Protein AF-A0A6B2LLT8-F1 (afdb_monomer)

Mean predicted aligned error: 7.15 Å

Structure (mmCIF, N/CA/C/O backbone):
data_AF-A0A6B2LLT8-F1
#
_entry.id   AF-A0A6B2LLT8-F1
#
loop_
_atom_site.group_PDB
_atom_site.id
_atom_site.type_symbol
_atom_site.label_atom_id
_atom_site.label_alt_id
_atom_site.label_comp_id
_atom_site.label_asym_id
_atom_site.label_entity_id
_atom_site.label_seq_id
_atom_site.pdbx_PDB_ins_code
_atom_site.Cartn_x
_atom_site.Cartn_y
_atom_site.Cartn_z
_atom_site.occupancy
_atom_site.B_iso_or_equiv
_atom_site.auth_seq_id
_atom_site.auth_comp_id
_atom_site.auth_asym_id
_atom_site.auth_atom_id
_atom_site.pdbx_PDB_model_num
ATOM 1 N N . MET A 1 1 ? -2.282 -59.502 40.797 1.00 50.41 1 MET A N 1
ATOM 2 C CA . MET A 1 1 ? -1.310 -59.143 39.739 1.00 50.41 1 MET A CA 1
ATOM 3 C C . MET A 1 1 ? -1.959 -59.361 38.378 1.00 50.41 1 MET A C 1
ATOM 5 O O . MET A 1 1 ? -2.328 -60.497 38.117 1.00 50.41 1 MET A O 1
ATOM 9 N N . LYS A 1 2 ? -2.160 -58.286 37.597 1.00 39.69 2 LYS A N 1
ATOM 10 C CA . LYS A 1 2 ? -2.426 -58.201 36.135 1.00 39.69 2 LYS A CA 1
ATOM 11 C C . LYS A 1 2 ? -2.695 -56.709 35.831 1.00 39.69 2 LYS A C 1
ATOM 13 O O . LYS A 1 2 ? -3.672 -56.173 36.334 1.00 39.69 2 LYS A O 1
ATOM 18 N N . GLN A 1 3 ? -1.661 -55.947 35.449 1.00 46.97 3 GLN A N 1
ATOM 19 C CA . GLN A 1 3 ? -1.409 -55.450 34.076 1.00 46.97 3 GLN A CA 1
ATOM 20 C C . GLN A 1 3 ? -2.620 -54.701 33.494 1.00 46.97 3 GLN A C 1
ATOM 22 O O . GLN A 1 3 ? -3.618 -55.318 33.158 1.00 46.97 3 GLN A O 1
ATOM 27 N N . GLN A 1 4 ? -2.652 -53.372 33.642 1.00 56.75 4 GLN A N 1
ATOM 28 C CA . GLN A 1 4 ? -2.131 -52.354 32.705 1.00 56.75 4 GLN A CA 1
ATOM 29 C C . GLN A 1 4 ? -2.987 -52.179 31.444 1.00 56.75 4 GLN A C 1
ATOM 31 O O . GLN A 1 4 ? -3.005 -53.054 30.590 1.00 56.75 4 GLN A O 1
ATOM 36 N N . ALA A 1 5 ? -3.576 -50.988 31.303 1.00 47.59 5 ALA A N 1
ATOM 37 C CA . ALA A 1 5 ? -3.563 -50.212 30.062 1.00 47.59 5 ALA A CA 1
ATOM 38 C C . ALA A 1 5 ? -4.006 -48.772 30.376 1.00 47.59 5 ALA A C 1
ATOM 40 O O . ALA A 1 5 ? -5.196 -48.472 30.447 1.00 47.59 5 ALA A O 1
ATOM 41 N N . LEU A 1 6 ? -3.033 -47.882 30.603 1.00 53.50 6 LEU A N 1
ATOM 42 C CA . LEU A 1 6 ? -3.241 -46.443 30.454 1.00 53.50 6 LEU A CA 1
ATOM 43 C C . LEU A 1 6 ? -3.469 -46.180 28.961 1.00 53.50 6 LEU A C 1
ATOM 45 O O . LEU A 1 6 ? -2.550 -46.345 28.161 1.00 53.50 6 LEU A O 1
ATOM 49 N N . ALA A 1 7 ? -4.674 -45.767 28.588 1.00 49.19 7 ALA A N 1
ATOM 50 C CA . ALA A 1 7 ? -4.925 -45.200 27.273 1.00 49.19 7 ALA A CA 1
ATOM 51 C C . ALA A 1 7 ? -4.493 -43.724 27.291 1.00 49.19 7 ALA A C 1
ATOM 53 O O . ALA A 1 7 ? -5.242 -42.850 27.720 1.00 49.19 7 ALA A O 1
ATOM 54 N N . PHE A 1 8 ? -3.263 -43.451 26.852 1.00 49.78 8 PHE A N 1
ATOM 55 C CA . PHE A 1 8 ? -2.837 -42.104 26.473 1.00 49.78 8 PHE A CA 1
ATOM 56 C C . PHE A 1 8 ? -3.460 -41.770 25.114 1.00 49.78 8 PHE A C 1
ATOM 58 O O . PHE A 1 8 ? -2.938 -42.146 24.067 1.00 49.78 8 PHE A O 1
ATOM 65 N N . LEU A 1 9 ? -4.596 -41.074 25.128 1.00 48.09 9 LEU A N 1
ATOM 66 C CA . LEU A 1 9 ? -5.162 -40.462 23.931 1.00 48.09 9 LEU A CA 1
ATOM 67 C C . LEU A 1 9 ? -4.463 -39.111 23.712 1.00 48.09 9 LEU A C 1
ATOM 69 O O . LEU A 1 9 ? -4.916 -38.074 24.189 1.00 48.09 9 LEU A O 1
ATOM 73 N N . ALA A 1 10 ? -3.311 -39.134 23.040 1.00 55.69 10 ALA A N 1
ATOM 74 C CA . ALA A 1 10 ? -2.653 -37.924 22.563 1.00 55.69 10 ALA A CA 1
ATOM 75 C C . ALA A 1 10 ? -3.430 -37.389 21.350 1.00 55.69 10 ALA A C 1
ATOM 77 O O . ALA A 1 10 ? -3.266 -37.863 20.227 1.00 55.69 10 ALA A O 1
ATOM 78 N N . LEU A 1 11 ? -4.316 -36.422 21.591 1.00 50.53 11 LEU A N 1
ATOM 79 C CA . LEU A 1 11 ? -4.998 -35.671 20.544 1.00 50.53 11 LEU A CA 1
ATOM 80 C C . LEU A 1 11 ? -3.986 -34.700 19.913 1.00 50.53 11 LEU A C 1
ATOM 82 O O . LEU A 1 11 ? -3.811 -33.573 20.371 1.00 50.53 11 LEU A O 1
ATOM 86 N N . LEU A 1 12 ? -3.272 -35.164 18.887 1.00 51.38 12 LEU A N 1
ATOM 87 C CA . LEU A 1 12 ? -2.484 -34.313 17.998 1.00 51.38 12 LEU A CA 1
ATOM 88 C C . LEU A 1 12 ? -3.457 -33.436 17.199 1.00 51.38 12 LEU A C 1
ATOM 90 O O . LEU A 1 12 ? -3.972 -33.836 16.157 1.00 51.38 12 LEU A O 1
ATOM 94 N N . VAL A 1 13 ? -3.734 -32.235 17.706 1.00 53.22 13 VAL A N 1
ATOM 95 C CA . VAL A 1 13 ? -4.337 -31.163 16.911 1.00 53.22 13 VAL A CA 1
ATOM 96 C C . VAL A 1 13 ? -3.254 -30.701 15.942 1.00 53.22 13 VAL A C 1
ATOM 98 O O . VAL A 1 13 ? -2.399 -29.889 16.286 1.00 53.22 13 VAL A O 1
ATOM 101 N N . ALA A 1 14 ? -3.246 -31.271 14.738 1.00 51.22 14 ALA A N 1
ATOM 102 C CA . ALA A 1 14 ? -2.509 -30.697 13.626 1.00 51.22 14 ALA A CA 1
ATOM 103 C C . ALA A 1 14 ? -3.163 -29.346 13.308 1.00 51.22 14 ALA A C 1
ATOM 105 O O . ALA A 1 14 ? -4.192 -29.282 12.639 1.00 51.22 14 ALA A O 1
ATOM 106 N N . LEU A 1 15 ? -2.594 -28.268 13.849 1.00 47.22 15 LEU A N 1
ATOM 107 C CA . LEU A 1 15 ? -2.812 -26.923 13.337 1.00 47.22 15 LEU A CA 1
ATOM 108 C C . LEU A 1 15 ? -2.292 -26.939 11.901 1.00 47.22 15 LEU A C 1
ATOM 110 O O . LEU A 1 15 ? -1.092 -26.839 11.662 1.00 47.22 15 LEU A O 1
ATOM 114 N N . ILE A 1 16 ? -3.200 -27.138 10.950 1.00 47.88 16 ILE A N 1
ATOM 115 C CA . ILE A 1 16 ? -2.936 -26.865 9.545 1.00 47.88 16 ILE A CA 1
ATOM 116 C C . ILE A 1 16 ? -2.830 -25.343 9.478 1.00 47.88 16 ILE A C 1
ATOM 118 O O . ILE A 1 16 ? -3.825 -24.650 9.283 1.00 47.88 16 ILE A O 1
ATOM 122 N N . SER A 1 17 ? -1.642 -24.800 9.741 1.00 50.19 17 SER A N 1
ATOM 123 C CA . SER A 1 17 ? -1.319 -23.447 9.317 1.00 50.19 17 SER A CA 1
ATOM 124 C C . SER A 1 17 ? -1.420 -23.480 7.800 1.00 50.19 17 SER A C 1
ATOM 126 O O . SER A 1 17 ? -0.533 -24.027 7.142 1.00 50.19 17 SER A O 1
ATOM 128 N N . GLY A 1 18 ? -2.549 -23.017 7.260 1.00 57.00 18 GLY A N 1
ATOM 129 C CA . GLY A 1 18 ? -2.710 -22.835 5.827 1.00 57.00 18 GLY A CA 1
ATOM 130 C C . GLY A 1 18 ? -1.554 -21.967 5.363 1.00 57.00 18 GLY A C 1
ATOM 131 O O . GLY A 1 18 ? -1.483 -20.794 5.715 1.00 57.00 18 GLY A O 1
ATOM 132 N N . GLN A 1 19 ? -0.591 -22.575 4.679 1.00 70.88 19 GLN A N 1
ATOM 133 C CA . GLN A 1 19 ? 0.520 -21.843 4.106 1.00 70.88 19 GLN A CA 1
ATOM 134 C C . GLN A 1 19 ? -0.083 -20.951 3.025 1.00 70.88 19 GLN A C 1
ATOM 136 O O . GLN A 1 19 ? -0.762 -21.456 2.129 1.00 70.88 19 GLN A O 1
ATOM 141 N N . TYR A 1 20 ? 0.093 -19.635 3.147 1.00 81.81 20 TYR A N 1
ATOM 142 C CA . TYR A 1 20 ? -0.345 -18.715 2.107 1.00 81.81 20 TYR A CA 1
ATOM 143 C C . TYR A 1 20 ? 0.261 -19.131 0.774 1.00 81.81 20 TYR A C 1
ATOM 145 O O . TYR A 1 20 ? 1.452 -19.429 0.692 1.00 81.81 20 TYR A O 1
ATOM 153 N N . SER A 1 21 ? -0.574 -19.152 -0.256 1.00 85.88 21 SER A N 1
ATOM 154 C CA . SER A 1 21 ? -0.157 -19.372 -1.628 1.00 85.88 21 SER A CA 1
ATOM 155 C C . SER A 1 21 ? -0.855 -18.342 -2.495 1.00 85.88 21 SER A C 1
ATOM 157 O O . SER A 1 21 ? -2.028 -18.034 -2.289 1.00 85.88 21 SER A O 1
ATOM 159 N N . CYS A 1 22 ? -0.118 -17.778 -3.444 1.00 89.62 22 CYS A N 1
ATOM 160 C CA . CYS A 1 22 ? -0.701 -16.873 -4.414 1.00 89.62 22 CYS A CA 1
ATOM 161 C C . CYS A 1 22 ? -1.599 -17.654 -5.384 1.00 89.62 22 CYS A C 1
ATOM 163 O O . CYS A 1 22 ? -1.106 -18.498 -6.132 1.00 89.62 22 CYS A O 1
ATOM 165 N N . ASP A 1 23 ? -2.889 -17.316 -5.429 1.00 88.75 23 ASP A N 1
ATOM 166 C CA . ASP A 1 23 ? -3.863 -17.973 -6.313 1.00 88.75 23 ASP A CA 1
ATOM 167 C C . ASP A 1 23 ? -3.587 -17.722 -7.805 1.00 88.75 23 ASP A C 1
ATOM 169 O O . ASP A 1 23 ? -3.958 -18.529 -8.657 1.00 88.75 23 ASP A O 1
ATOM 173 N N . ASN A 1 24 ? -2.940 -16.600 -8.141 1.00 89.44 24 ASN A N 1
ATOM 174 C CA . ASN A 1 24 ? -2.602 -16.239 -9.518 1.00 89.44 24 ASN A CA 1
ATOM 175 C C . ASN A 1 24 ? -1.165 -15.698 -9.641 1.00 89.44 24 ASN A C 1
ATOM 177 O O . ASN A 1 24 ? -0.970 -14.475 -9.696 1.00 89.44 24 ASN A O 1
ATOM 181 N N . PRO A 1 25 ? -0.148 -16.580 -9.678 1.00 90.88 25 PRO A N 1
ATOM 182 C CA . PRO A 1 25 ? 1.227 -16.188 -9.957 1.00 90.88 25 PRO A CA 1
ATOM 183 C C . PRO A 1 25 ? 1.360 -15.609 -11.364 1.00 90.88 25 PRO A C 1
ATOM 185 O O . PRO A 1 25 ? 0.811 -16.142 -12.328 1.00 90.88 25 PRO A O 1
ATOM 188 N N . CYS A 1 26 ? 2.130 -14.538 -11.507 1.00 89.94 26 CYS A N 1
ATOM 189 C CA . CYS A 1 26 ? 2.335 -13.872 -12.784 1.00 89.94 26 CYS A CA 1
ATOM 190 C C . CYS A 1 26 ? 3.796 -13.447 -12.991 1.00 89.94 26 CYS A C 1
ATOM 192 O O . CYS A 1 26 ? 4.699 -13.866 -12.258 1.00 89.94 26 CYS A O 1
ATOM 194 N N . TYR A 1 27 ? 4.043 -12.685 -14.063 1.00 86.62 27 TYR A N 1
ATOM 195 C CA . TYR A 1 27 ? 5.386 -12.312 -14.510 1.00 86.62 27 TYR A CA 1
ATOM 196 C C . TYR A 1 27 ? 6.257 -11.787 -13.359 1.00 86.62 27 TYR A C 1
ATOM 198 O O . TYR A 1 27 ? 5.813 -10.971 -12.557 1.00 86.62 27 TYR A O 1
ATOM 206 N N . GLY A 1 28 ? 7.510 -12.246 -13.302 1.00 84.81 28 GLY A N 1
ATOM 207 C CA . GLY A 1 28 ? 8.466 -11.822 -12.276 1.00 84.81 28 GLY A CA 1
ATOM 208 C C . GLY A 1 28 ? 8.347 -12.547 -10.930 1.00 84.81 28 GLY A C 1
ATOM 209 O O . GLY A 1 28 ? 8.936 -12.081 -9.959 1.00 84.81 28 GLY A O 1
ATOM 210 N N . ASN A 1 29 ? 7.636 -13.684 -10.860 1.00 91.62 29 ASN A N 1
ATOM 211 C CA . ASN A 1 29 ? 7.352 -14.414 -9.611 1.00 91.62 29 ASN A CA 1
ATOM 212 C C . ASN A 1 29 ? 6.610 -13.539 -8.591 1.00 91.62 29 ASN A C 1
ATOM 214 O O . ASN A 1 29 ? 6.950 -13.502 -7.409 1.00 91.62 29 ASN A O 1
ATOM 218 N N . MET A 1 30 ? 5.619 -12.803 -9.077 1.00 93.06 30 MET A N 1
ATOM 219 C CA . MET A 1 30 ? 4.796 -11.876 -8.307 1.00 93.06 30 MET A CA 1
ATOM 220 C C . MET A 1 30 ? 3.351 -12.350 -8.319 1.00 93.06 30 MET A C 1
ATOM 222 O O . MET A 1 30 ? 2.955 -13.124 -9.194 1.00 93.06 30 MET A O 1
ATOM 226 N N . CYS A 1 31 ? 2.566 -11.892 -7.354 1.00 93.81 31 CYS A N 1
ATOM 227 C CA . CYS A 1 31 ? 1.182 -12.305 -7.238 1.00 93.81 31 CYS A CA 1
ATOM 228 C C . CYS A 1 31 ? 0.241 -11.299 -7.903 1.00 93.81 31 CYS A C 1
ATOM 230 O O . CYS A 1 31 ? 0.252 -10.122 -7.569 1.00 93.81 31 CYS A O 1
ATOM 232 N N . CYS A 1 32 ? -0.598 -11.758 -8.831 1.00 93.06 32 CYS A N 1
ATOM 233 C CA . CYS A 1 32 ? -1.576 -10.912 -9.519 1.00 93.06 32 CYS A CA 1
ATOM 234 C C . CYS A 1 32 ? -2.990 -11.013 -8.921 1.00 93.06 32 CYS A C 1
ATOM 236 O O . CYS A 1 32 ? -3.868 -10.229 -9.287 1.00 93.06 32 CYS A O 1
ATOM 238 N N . SER A 1 33 ? -3.249 -11.971 -8.025 1.00 91.44 33 SER A N 1
ATOM 239 C CA . SER A 1 33 ? -4.544 -12.097 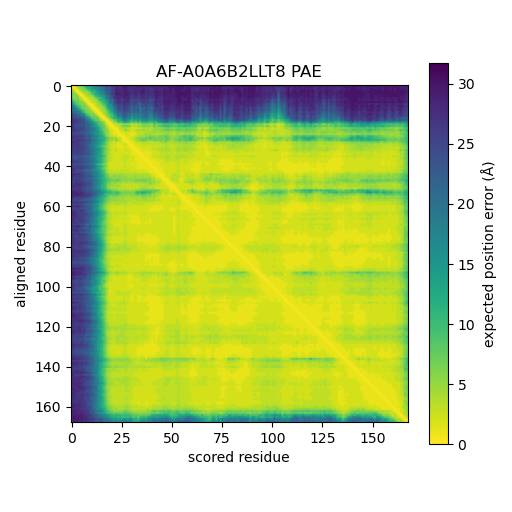-7.349 1.00 91.44 33 SER A CA 1
ATOM 240 C C . SER A 1 33 ? -4.673 -11.088 -6.213 1.00 91.44 33 SER A C 1
ATOM 242 O O . SER A 1 33 ? -3.780 -10.965 -5.376 1.00 91.44 33 SER A O 1
ATOM 244 N N . ILE A 1 34 ? -5.821 -10.416 -6.148 1.00 93.19 34 ILE A N 1
ATOM 245 C CA . ILE A 1 34 ? -6.230 -9.639 -4.977 1.00 93.19 34 ILE A CA 1
ATOM 246 C C . ILE A 1 34 ? -6.912 -10.576 -3.970 1.00 93.19 34 ILE A C 1
ATOM 248 O O . ILE A 1 34 ? -7.807 -11.320 -4.380 1.00 93.19 34 ILE A O 1
ATOM 252 N N . PRO A 1 35 ? -6.523 -10.556 -2.679 1.00 94.00 35 PRO A N 1
ATOM 253 C CA . PRO A 1 35 ? -7.233 -11.276 -1.626 1.00 94.00 35 PRO A CA 1
ATOM 254 C C . PRO A 1 35 ? -8.713 -10.892 -1.585 1.00 9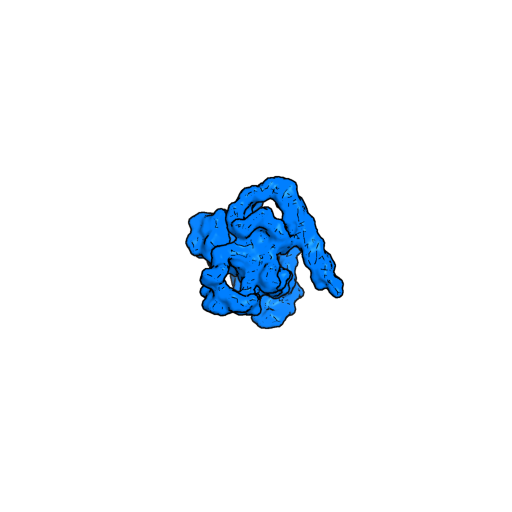4.00 35 PRO A C 1
ATOM 256 O O . PRO A 1 35 ? -9.057 -9.717 -1.670 1.00 94.00 35 PRO A O 1
ATOM 259 N N . SER A 1 36 ? -9.602 -11.873 -1.421 1.00 92.44 36 SER A N 1
ATOM 260 C CA . SER A 1 36 ? -11.059 -11.647 -1.480 1.00 92.44 36 SER A CA 1
ATOM 261 C C . SER A 1 36 ? -11.607 -10.667 -0.428 1.00 92.44 36 SER A C 1
ATOM 263 O O . SER A 1 36 ? -12.684 -10.101 -0.612 1.00 92.44 36 SER A O 1
ATOM 265 N N . ASP A 1 37 ? -10.870 -10.460 0.661 1.00 94.00 37 ASP A N 1
ATOM 266 C CA . ASP A 1 37 ? -11.177 -9.541 1.757 1.00 94.00 37 ASP A CA 1
ATOM 267 C C . ASP A 1 37 ? -10.394 -8.216 1.676 1.00 94.00 37 ASP A C 1
ATOM 269 O O . ASP A 1 37 ? -10.616 -7.318 2.485 1.00 94.00 37 ASP A O 1
ATOM 273 N N . ASN A 1 38 ? -9.526 -8.069 0.669 1.00 96.56 38 ASN A N 1
ATOM 274 C CA . ASN A 1 38 ? -8.607 -6.948 0.478 1.00 96.56 38 ASN A CA 1
ATOM 275 C C . ASN A 1 38 ? -7.639 -6.720 1.649 1.00 96.56 38 ASN A C 1
ATOM 277 O O . ASN A 1 38 ? -7.162 -5.594 1.813 1.00 96.56 38 ASN A O 1
ATOM 281 N N . THR A 1 39 ? -7.357 -7.746 2.456 1.00 97.56 39 THR A N 1
ATOM 282 C CA . THR A 1 39 ? -6.445 -7.642 3.600 1.00 97.56 39 THR A CA 1
ATOM 283 C C . THR A 1 39 ? -5.011 -7.950 3.182 1.00 97.56 39 THR A C 1
ATOM 285 O O . THR A 1 39 ? -4.744 -8.917 2.468 1.00 97.56 39 THR A O 1
ATOM 288 N N . TYR A 1 40 ? -4.078 -7.132 3.663 1.00 98.00 40 TYR A N 1
ATOM 289 C CA . TYR A 1 40 ? -2.644 -7.269 3.416 1.00 98.00 40 TYR A CA 1
ATOM 290 C C . TYR A 1 40 ? -1.864 -6.943 4.687 1.00 98.00 40 TYR A C 1
ATOM 292 O O . TYR A 1 40 ? -2.389 -6.300 5.597 1.00 98.00 40 TYR A O 1
ATOM 300 N N . VAL A 1 41 ? -0.588 -7.317 4.731 1.00 97.69 41 VAL A N 1
ATOM 301 C CA . VAL A 1 41 ? 0.372 -6.717 5.662 1.00 97.69 41 VAL A CA 1
ATOM 302 C C . VAL A 1 41 ? 1.176 -5.643 4.948 1.00 97.69 41 VAL A C 1
ATOM 304 O O . VAL A 1 41 ? 1.577 -5.801 3.796 1.00 97.69 41 VAL A O 1
ATOM 307 N N . LEU A 1 42 ? 1.387 -4.528 5.643 1.00 98.25 42 LEU A N 1
ATOM 308 C CA . LEU A 1 42 ? 2.177 -3.415 5.148 1.00 98.25 42 LEU A CA 1
ATOM 309 C C . LEU A 1 42 ? 3.668 -3.669 5.377 1.00 98.25 42 LEU A C 1
ATOM 311 O O . LEU A 1 42 ? 4.101 -3.954 6.496 1.00 98.25 42 LEU A O 1
ATOM 315 N N . THR A 1 43 ? 4.458 -3.461 4.336 1.00 97.88 43 THR A N 1
ATOM 316 C CA . THR A 1 43 ? 5.917 -3.364 4.398 1.00 97.88 43 THR A CA 1
ATOM 317 C C . THR A 1 43 ? 6.384 -2.041 3.813 1.00 97.88 43 THR A C 1
ATOM 319 O O . THR A 1 43 ? 5.622 -1.329 3.160 1.00 97.88 43 THR A O 1
ATOM 322 N N . THR A 1 44 ? 7.631 -1.663 4.082 1.00 97.31 44 THR A N 1
ATOM 323 C CA . THR A 1 44 ? 8.221 -0.439 3.535 1.00 97.31 44 THR A CA 1
ATOM 324 C C . THR A 1 44 ? 9.388 -0.724 2.610 1.00 97.31 44 THR A C 1
ATOM 326 O O . THR A 1 44 ? 10.278 -1.488 2.980 1.00 97.31 44 THR A O 1
ATOM 329 N N . PHE A 1 45 ? 9.430 -0.039 1.467 1.00 94.81 45 PHE A N 1
ATOM 330 C CA . PHE A 1 45 ? 10.512 -0.139 0.487 1.00 94.81 45 PHE A CA 1
ATOM 331 C C . PHE A 1 45 ? 10.928 1.241 -0.046 1.00 94.81 45 PHE A C 1
ATOM 333 O O . PHE A 1 45 ? 10.205 2.232 0.108 1.00 94.81 45 PHE A O 1
ATOM 340 N N . CYS A 1 46 ? 12.117 1.306 -0.649 1.00 93.81 46 CYS A N 1
ATOM 341 C CA . CYS A 1 46 ? 12.603 2.490 -1.349 1.00 93.81 46 CYS A CA 1
ATOM 342 C C . CYS A 1 46 ? 13.722 2.110 -2.331 1.00 93.81 46 CYS A C 1
ATOM 344 O O . CYS A 1 46 ? 14.851 1.876 -1.899 1.00 93.81 46 CYS A O 1
ATOM 346 N N . ASP A 1 47 ? 13.417 2.095 -3.629 1.00 90.38 47 ASP A N 1
ATOM 347 C CA . ASP A 1 47 ? 14.376 1.817 -4.701 1.00 90.38 47 ASP A CA 1
ATOM 348 C C . ASP A 1 47 ? 14.674 3.068 -5.544 1.00 90.38 47 ASP A C 1
ATOM 350 O O . ASP A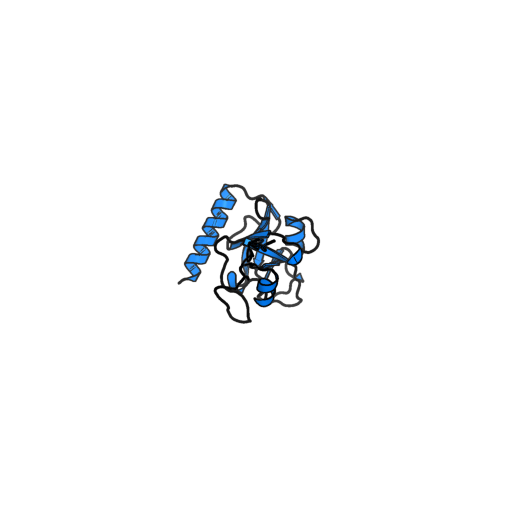 1 47 ? 13.865 3.995 -5.674 1.00 90.38 47 ASP A O 1
ATOM 354 N N . SER A 1 48 ? 15.878 3.114 -6.125 1.00 88.94 48 SER A N 1
ATOM 355 C CA . SER A 1 48 ? 16.345 4.243 -6.945 1.00 88.94 48 SER A CA 1
ATOM 356 C C . SER A 1 48 ? 15.689 4.311 -8.328 1.00 88.94 48 SER A C 1
ATOM 358 O O . SER A 1 48 ? 15.701 5.365 -8.960 1.00 88.94 48 SER A O 1
ATOM 360 N N . SER A 1 49 ? 15.107 3.206 -8.790 1.00 92.50 49 SER A N 1
ATOM 361 C CA . SER A 1 49 ? 14.316 3.083 -10.013 1.00 92.50 49 SER A CA 1
ATOM 362 C C . SER A 1 49 ? 13.222 2.059 -9.763 1.00 92.50 49 SER A C 1
ATOM 364 O O . SER A 1 49 ? 13.468 1.068 -9.084 1.00 92.50 49 SER A O 1
ATOM 366 N N . THR A 1 50 ? 12.054 2.266 -10.362 1.00 94.88 50 THR A N 1
ATOM 367 C CA . THR A 1 50 ? 10.896 1.382 -10.186 1.00 94.88 50 THR A CA 1
ATOM 368 C C . THR A 1 50 ? 10.400 0.854 -11.529 1.00 94.88 50 THR A C 1
ATOM 370 O O . THR A 1 50 ? 10.694 1.412 -12.591 1.00 94.88 50 THR A O 1
ATOM 373 N N . ALA A 1 51 ? 9.612 -0.21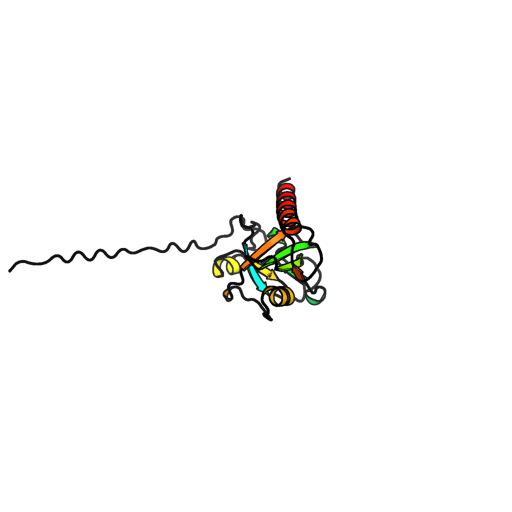7 -11.508 1.00 94.12 51 ALA A N 1
ATOM 374 C CA . ALA A 1 51 ? 9.024 -0.819 -12.698 1.00 94.12 51 ALA A CA 1
ATOM 375 C C . ALA A 1 51 ? 8.058 0.116 -13.447 1.00 94.12 51 ALA A C 1
ATOM 377 O O . ALA A 1 51 ? 7.847 -0.073 -14.647 1.00 94.12 51 ALA A O 1
ATOM 378 N N . CYS A 1 52 ? 7.483 1.125 -12.780 1.00 94.88 52 CYS A N 1
ATOM 379 C CA . CYS A 1 52 ? 6.608 2.108 -13.422 1.00 94.88 52 CYS A CA 1
ATOM 380 C C . CYS A 1 52 ? 7.329 3.409 -13.812 1.00 94.88 52 CYS A C 1
ATOM 382 O O . CYS A 1 52 ? 6.675 4.347 -14.272 1.00 94.88 52 CYS A O 1
ATOM 384 N N . GLY A 1 53 ? 8.658 3.461 -13.675 1.00 89.19 53 GLY A N 1
ATOM 385 C CA . GLY A 1 53 ? 9.510 4.549 -14.146 1.00 89.19 53 GLY A CA 1
ATOM 386 C C . GLY A 1 53 ? 10.217 5.285 -13.005 1.00 89.19 53 GLY A C 1
ATOM 387 O O . GLY A 1 53 ? 11.378 4.972 -12.740 1.00 89.19 53 GLY A O 1
ATOM 388 N N . PRO A 1 54 ? 9.586 6.287 -12.364 1.00 87.38 54 PRO A N 1
ATOM 389 C CA . PRO A 1 54 ? 10.286 7.176 -11.437 1.00 87.38 54 PRO A CA 1
ATOM 390 C C . PRO A 1 54 ? 10.678 6.482 -10.129 1.00 87.38 54 PRO A C 1
ATOM 392 O O . PRO A 1 54 ? 10.017 5.544 -9.683 1.00 87.38 54 PRO A O 1
ATOM 395 N N . GLY A 1 55 ? 11.759 6.944 -9.506 1.00 92.75 55 GLY A N 1
ATOM 396 C CA . GLY A 1 55 ? 12.263 6.372 -8.258 1.00 92.75 55 GLY A CA 1
ATOM 397 C C . GLY A 1 55 ? 11.416 6.780 -7.052 1.00 92.75 55 GLY A C 1
ATOM 398 O O . GLY A 1 55 ? 10.591 7.693 -7.111 1.00 92.75 55 GLY A O 1
ATOM 399 N N . CYS A 1 56 ? 11.665 6.154 -5.905 1.00 93.12 56 CYS A N 1
ATOM 400 C CA . CYS A 1 56 ? 10.953 6.486 -4.670 1.00 93.12 56 CYS A CA 1
ATOM 401 C C . CYS A 1 56 ? 11.162 7.939 -4.206 1.00 93.12 56 CYS A C 1
ATOM 403 O O . CYS A 1 56 ? 10.314 8.478 -3.503 1.00 93.12 56 CYS A O 1
ATOM 405 N N . SER A 1 57 ? 12.246 8.606 -4.620 1.00 92.94 57 SER A N 1
ATOM 406 C CA . SER A 1 57 ? 12.491 10.024 -4.315 1.00 92.94 57 SER A CA 1
ATOM 407 C C . SER A 1 57 ? 11.487 10.984 -4.955 1.00 92.94 57 SER A C 1
ATOM 409 O O . SER A 1 57 ? 11.367 12.120 -4.500 1.00 92.94 57 SER A O 1
ATOM 411 N N . ASP A 1 58 ? 10.769 10.545 -5.990 1.00 93.56 58 ASP A N 1
ATOM 412 C CA . ASP A 1 58 ? 9.832 11.385 -6.741 1.00 93.56 58 ASP A CA 1
ATOM 413 C C . ASP A 1 58 ? 8.434 11.428 -6.100 1.00 93.56 58 ASP A C 1
ATOM 415 O O . ASP A 1 58 ? 7.591 12.245 -6.479 1.00 93.56 58 ASP A O 1
ATOM 419 N N . TYR A 1 59 ? 8.179 10.574 -5.101 1.00 95.62 59 TYR A N 1
ATOM 420 C CA . TYR A 1 59 ? 6.874 10.423 -4.467 1.00 95.62 59 TYR A CA 1
ATOM 421 C C . TYR A 1 59 ? 6.984 10.326 -2.944 1.00 95.62 59 TYR A C 1
ATOM 423 O O . TYR A 1 59 ? 7.826 9.628 -2.398 1.00 95.62 59 TYR A O 1
ATOM 431 N N . THR A 1 60 ? 6.063 10.969 -2.224 1.00 97.56 60 THR A N 1
ATOM 432 C CA . THR A 1 60 ? 5.954 10.803 -0.761 1.00 97.56 60 THR A CA 1
ATOM 433 C C . THR A 1 60 ? 5.059 9.624 -0.378 1.00 97.56 60 THR A C 1
ATOM 435 O O . THR A 1 60 ? 5.368 8.885 0.553 1.00 97.56 60 THR A O 1
ATOM 438 N N . TYR A 1 61 ? 3.950 9.432 -1.099 1.00 98.38 61 TYR A N 1
ATOM 439 C CA . TYR A 1 61 ? 2.947 8.401 -0.821 1.00 98.38 61 TYR A CA 1
ATOM 440 C C . TYR A 1 61 ? 2.826 7.469 -2.010 1.00 98.38 61 TYR A C 1
ATOM 442 O O . TYR A 1 61 ? 2.152 7.784 -2.993 1.00 98.38 61 TYR A O 1
ATOM 450 N N . PHE A 1 62 ? 3.483 6.324 -1.912 1.00 98.25 62 PHE A N 1
ATOM 451 C CA . PHE A 1 62 ? 3.529 5.351 -2.986 1.00 98.25 62 PHE A CA 1
ATOM 452 C C . PHE A 1 62 ? 3.422 3.925 -2.458 1.00 98.25 62 PHE A C 1
ATOM 454 O O . PHE A 1 62 ? 3.627 3.679 -1.268 1.00 98.25 62 PHE A O 1
ATOM 461 N N . ALA A 1 63 ? 3.107 3.013 -3.370 1.00 97.88 63 ALA A N 1
ATOM 462 C CA . ALA A 1 63 ? 3.132 1.576 -3.171 1.00 97.88 63 ALA A CA 1
ATOM 463 C C . ALA A 1 63 ? 3.834 0.878 -4.346 1.00 97.88 63 ALA A C 1
ATOM 465 O O . ALA A 1 63 ? 3.790 1.356 -5.483 1.00 97.88 63 ALA A O 1
ATOM 466 N N . ALA A 1 64 ? 4.460 -0.258 -4.075 1.00 95.69 64 ALA A N 1
ATOM 467 C CA . ALA A 1 64 ? 4.698 -1.297 -5.057 1.00 95.69 64 ALA A CA 1
ATOM 468 C C . ALA A 1 64 ? 3.509 -2.247 -4.983 1.00 95.69 64 ALA A C 1
ATOM 470 O O . ALA A 1 64 ? 3.092 -2.560 -3.873 1.00 95.69 64 ALA A O 1
ATOM 471 N N . ASP A 1 65 ? 2.954 -2.598 -6.148 1.00 95.44 65 ASP A N 1
ATOM 472 C CA . ASP A 1 65 ? 2.062 -3.744 -6.417 1.00 95.44 65 ASP A CA 1
ATOM 473 C C . ASP A 1 65 ? 1.356 -3.559 -7.777 1.00 95.44 65 ASP A C 1
ATOM 475 O O . ASP A 1 65 ? 0.131 -3.617 -7.951 1.00 95.44 65 ASP A O 1
ATOM 479 N N . SER A 1 66 ? 2.152 -3.240 -8.801 1.00 95.50 66 SER A N 1
ATOM 480 C CA . SER A 1 66 ? 1.647 -3.025 -10.159 1.00 95.50 66 SER A CA 1
ATOM 481 C C . SER A 1 66 ? 1.072 -4.295 -10.793 1.00 95.50 66 SER A C 1
ATOM 483 O O . SER A 1 66 ? 0.271 -4.193 -11.721 1.00 95.50 66 SER A O 1
ATOM 485 N N . GLN A 1 67 ? 1.392 -5.478 -10.272 1.00 93.44 67 GLN A N 1
ATOM 486 C CA . GLN A 1 67 ? 0.844 -6.753 -10.728 1.00 93.44 67 GLN A CA 1
ATOM 487 C C . GLN A 1 67 ? -0.626 -6.893 -10.340 1.00 93.44 67 GLN A C 1
ATOM 489 O O . GLN A 1 67 ? -1.452 -7.202 -11.204 1.00 93.44 67 GLN A O 1
ATOM 494 N N . ARG A 1 68 ? -0.992 -6.574 -9.090 1.00 94.00 68 ARG A N 1
ATOM 495 C CA . ARG A 1 68 ? -2.404 -6.561 -8.682 1.00 94.00 68 ARG A CA 1
ATOM 496 C C . ARG A 1 68 ? -3.142 -5.349 -9.223 1.00 94.00 68 ARG A C 1
ATOM 498 O O . ARG A 1 68 ? -4.258 -5.466 -9.741 1.00 94.00 68 ARG A O 1
ATOM 505 N N . PHE A 1 69 ? -2.534 -4.168 -9.155 1.00 95.19 69 PHE A N 1
ATOM 506 C CA . PHE A 1 69 ? -3.271 -2.916 -9.335 1.00 95.19 69 PHE A CA 1
ATOM 507 C C . PHE A 1 69 ? -2.981 -2.204 -10.655 1.00 95.19 69 PHE A C 1
ATOM 509 O O . PHE A 1 69 ? -3.907 -1.681 -11.276 1.00 95.19 69 PHE A O 1
ATOM 516 N N . GLY A 1 70 ? -1.758 -2.296 -11.163 1.00 94.56 70 GLY A N 1
ATOM 517 C CA . GLY A 1 70 ? -1.288 -1.598 -12.362 1.00 94.56 70 GLY A CA 1
ATOM 518 C C . GLY A 1 70 ? -0.525 -0.313 -12.038 1.00 94.56 70 GLY A C 1
ATOM 519 O O . GLY A 1 70 ? -0.834 0.385 -11.075 1.00 94.56 70 GLY A O 1
ATOM 520 N N . CYS A 1 71 ? 0.454 0.017 -12.879 1.00 96.12 71 CYS A N 1
ATOM 521 C CA . CYS A 1 71 ? 1.255 1.235 -12.761 1.00 96.12 71 CYS A CA 1
ATOM 522 C C . CYS A 1 71 ? 0.416 2.519 -12.826 1.00 96.12 71 CYS A C 1
ATOM 524 O O . CYS A 1 71 ? -0.524 2.627 -13.618 1.00 96.12 71 CYS A O 1
ATOM 526 N N . GLY A 1 72 ? 0.778 3.505 -12.001 1.00 95.88 72 GLY A N 1
ATOM 527 C CA . GLY A 1 72 ? 0.149 4.826 -11.953 1.00 95.88 72 GLY A CA 1
ATOM 528 C C . GLY A 1 72 ? -1.279 4.830 -11.403 1.00 95.88 72 GLY A C 1
ATOM 529 O O . GLY A 1 72 ? -1.958 5.856 -11.450 1.00 95.88 72 GLY A O 1
ATOM 530 N N . LYS A 1 73 ? -1.772 3.689 -10.908 1.00 96.69 73 LYS A N 1
ATOM 531 C CA . LYS A 1 73 ? -3.078 3.614 -10.259 1.00 96.69 73 LYS A CA 1
ATOM 532 C C . LYS A 1 73 ? -2.998 4.131 -8.835 1.00 96.69 73 LYS A C 1
ATOM 534 O O . LYS A 1 73 ? -1.974 4.005 -8.174 1.00 96.69 73 LYS A O 1
ATOM 539 N N . ASN A 1 74 ? -4.108 4.681 -8.365 1.00 97.56 74 ASN A N 1
ATOM 540 C CA . ASN A 1 74 ? -4.220 5.140 -6.995 1.00 97.56 74 ASN A CA 1
ATOM 541 C C . ASN A 1 74 ? -4.839 4.048 -6.123 1.00 97.56 74 ASN A C 1
ATOM 543 O O . ASN A 1 74 ? -5.802 3.380 -6.513 1.00 97.56 74 ASN A O 1
ATOM 547 N N . LEU A 1 75 ? -4.281 3.904 -4.929 1.00 98.19 75 LEU A N 1
ATOM 548 C CA . LEU A 1 75 ? -4.794 3.075 -3.857 1.00 98.19 75 LEU A CA 1
ATOM 549 C C . LEU A 1 75 ? -5.250 3.961 -2.707 1.00 98.19 75 LEU A C 1
ATOM 551 O O . LEU A 1 75 ? -4.662 5.004 -2.415 1.00 98.19 75 LEU A O 1
ATOM 555 N N . THR A 1 76 ? -6.287 3.504 -2.023 1.00 98.56 76 THR A N 1
ATOM 556 C CA . THR A 1 76 ? -6.552 3.899 -0.644 1.00 98.56 76 THR A CA 1
ATOM 557 C C . THR A 1 76 ? -6.134 2.761 0.266 1.00 98.56 76 THR A C 1
ATOM 559 O O . THR A 1 76 ? -6.695 1.676 0.158 1.00 98.56 76 THR A O 1
ATOM 562 N N . ILE A 1 77 ? -5.182 3.018 1.157 1.00 98.69 77 ILE A N 1
ATOM 563 C CA . ILE A 1 77 ? -4.655 2.045 2.115 1.00 98.69 77 ILE A CA 1
ATOM 564 C C . ILE A 1 77 ? -5.136 2.453 3.504 1.00 98.69 77 ILE A C 1
ATOM 566 O O . ILE A 1 77 ? -4.778 3.529 3.971 1.00 98.69 77 ILE A O 1
ATOM 570 N N . CYS A 1 78 ? -5.950 1.633 4.157 1.00 98.69 78 CYS A N 1
ATOM 571 C CA . CYS A 1 78 ? -6.474 1.903 5.494 1.00 98.69 78 CYS A CA 1
ATOM 572 C C . CYS A 1 78 ? -5.873 0.942 6.515 1.00 98.69 78 CYS A C 1
ATOM 574 O O . CYS A 1 78 ? -5.743 -0.244 6.226 1.00 98.69 78 CYS A O 1
ATOM 576 N N . ALA A 1 79 ? -5.562 1.421 7.721 1.00 98.69 79 ALA A N 1
ATOM 577 C CA . ALA A 1 79 ? -5.211 0.526 8.821 1.00 98.69 79 ALA A CA 1
ATOM 578 C C . ALA A 1 79 ? -6.424 -0.355 9.162 1.00 98.69 79 ALA A C 1
ATOM 580 O O . ALA A 1 79 ? -7.535 0.166 9.337 1.00 98.69 79 ALA A O 1
ATOM 581 N N . ALA A 1 80 ? -6.221 -1.674 9.231 1.00 97.88 80 ALA A N 1
ATOM 582 C CA . ALA A 1 80 ? -7.308 -2.631 9.406 1.00 97.88 80 ALA A CA 1
ATOM 583 C C . ALA A 1 80 ? -8.128 -2.329 10.674 1.00 97.88 80 ALA A C 1
ATOM 585 O O . ALA A 1 80 ? -7.594 -1.957 11.718 1.00 97.88 80 ALA A O 1
ATOM 586 N N . GLY A 1 81 ? -9.456 -2.433 10.568 1.00 96.50 81 GLY A N 1
ATOM 587 C CA . GLY A 1 81 ? -10.377 -2.125 11.669 1.00 96.50 81 GLY A CA 1
ATOM 588 C C . GLY A 1 81 ? -10.551 -0.632 11.987 1.00 96.50 81 GLY A C 1
ATOM 589 O O . GLY A 1 81 ? -11.249 -0.300 12.945 1.00 96.50 81 GLY A O 1
ATOM 590 N N . THR A 1 82 ? -9.967 0.277 11.200 1.00 97.56 82 THR A N 1
ATOM 591 C CA . THR A 1 82 ? -10.086 1.730 11.397 1.00 97.56 82 THR A CA 1
ATOM 592 C C . THR A 1 82 ? -10.595 2.446 10.143 1.00 97.56 82 THR A C 1
ATOM 594 O O . THR A 1 82 ? -10.739 1.856 9.073 1.00 97.56 82 THR A O 1
ATOM 597 N N . THR A 1 83 ? -10.846 3.750 10.267 1.00 97.44 83 THR A N 1
ATOM 598 C CA . THR A 1 83 ? -11.095 4.656 9.135 1.00 97.44 83 THR A CA 1
ATOM 599 C C . THR A 1 83 ? -9.890 5.546 8.821 1.00 97.44 83 THR A C 1
ATOM 601 O O . THR A 1 83 ? -10.027 6.505 8.062 1.00 97.44 83 THR A O 1
ATOM 604 N N . ASN A 1 84 ? -8.726 5.275 9.419 1.00 98.44 84 ASN A N 1
ATOM 605 C CA . ASN A 1 84 ? -7.492 5.994 9.124 1.00 98.44 84 ASN A CA 1
ATOM 606 C C . ASN A 1 84 ? -6.896 5.414 7.848 1.00 98.44 84 ASN A C 1
ATOM 608 O O . ASN A 1 84 ? -6.587 4.223 7.790 1.00 98.44 84 ASN A O 1
ATOM 612 N N . CYS A 1 85 ? -6.762 6.253 6.828 1.00 98.75 85 CYS A N 1
ATOM 613 C CA . CYS A 1 85 ? -6.349 5.838 5.502 1.00 98.75 85 CYS A CA 1
ATOM 614 C C . CYS A 1 85 ? -5.294 6.776 4.920 1.00 98.75 85 CYS A C 1
ATOM 616 O O . CYS A 1 85 ? -5.180 7.939 5.304 1.00 98.75 85 CYS A O 1
ATOM 618 N N . VAL A 1 86 ? -4.554 6.275 3.939 1.00 98.81 86 VAL A N 1
ATOM 619 C CA . VAL A 1 86 ? -3.574 7.014 3.152 1.00 98.81 86 VAL A CA 1
ATOM 620 C C . VAL A 1 86 ? -3.867 6.792 1.672 1.00 98.81 86 VAL A C 1
ATOM 622 O O . VAL A 1 86 ? -4.034 5.659 1.222 1.00 98.81 86 VAL A O 1
ATOM 625 N N . GLY A 1 87 ? -3.954 7.880 0.907 1.00 98.75 87 GLY A N 1
ATOM 626 C CA . GLY A 1 87 ? -3.977 7.814 -0.553 1.00 98.75 87 GLY A CA 1
ATOM 627 C C . GLY A 1 87 ? -2.556 7.691 -1.098 1.00 98.75 87 GLY A C 1
ATOM 628 O O . GLY A 1 87 ? -1.723 8.547 -0.794 1.00 98.75 87 GLY A O 1
ATOM 629 N N . ALA A 1 88 ? -2.287 6.662 -1.899 1.00 98.50 88 ALA A N 1
ATOM 630 C CA . ALA A 1 88 ? -0.965 6.357 -2.449 1.00 98.50 88 ALA A CA 1
ATOM 631 C C . ALA A 1 88 ? -1.044 5.996 -3.939 1.00 98.50 88 ALA A C 1
ATOM 633 O O . ALA A 1 88 ? -2.082 5.538 -4.413 1.00 98.50 88 ALA A O 1
ATOM 634 N N . ILE A 1 89 ? 0.043 6.216 -4.681 1.00 97.94 89 ILE A N 1
ATOM 635 C CA . ILE A 1 89 ? 0.152 5.859 -6.104 1.00 97.94 89 ILE A CA 1
ATOM 636 C C . ILE A 1 89 ? 1.010 4.602 -6.268 1.00 97.94 89 ILE A C 1
ATOM 638 O O . ILE A 1 89 ? 2.018 4.441 -5.586 1.00 97.94 89 ILE A O 1
ATOM 642 N N . VAL A 1 90 ? 0.624 3.705 -7.171 1.00 97.75 90 VAL A N 1
ATOM 643 C CA . VAL A 1 90 ? 1.398 2.502 -7.491 1.00 97.75 90 VAL A CA 1
ATOM 644 C C . VAL A 1 90 ? 2.521 2.865 -8.451 1.00 97.75 90 VAL A C 1
ATOM 646 O O . VAL A 1 90 ? 2.259 3.255 -9.593 1.00 97.75 90 VAL A O 1
ATOM 649 N N . ILE A 1 91 ? 3.761 2.731 -7.989 1.00 97.50 91 ILE A N 1
ATOM 650 C CA . ILE A 1 91 ? 4.959 3.109 -8.749 1.00 97.50 91 ILE A CA 1
ATOM 651 C C . ILE A 1 91 ? 5.862 1.924 -9.060 1.00 97.50 91 ILE A C 1
ATOM 653 O O . ILE A 1 91 ? 6.718 2.047 -9.922 1.00 97.50 91 ILE A O 1
ATOM 657 N N . ASP A 1 92 ? 5.678 0.777 -8.412 1.00 96.81 92 ASP A N 1
ATOM 658 C CA . ASP A 1 92 ? 6.580 -0.354 -8.610 1.00 96.81 92 ASP A CA 1
ATOM 659 C C . ASP A 1 92 ? 5.860 -1.703 -8.675 1.00 96.81 92 ASP A C 1
ATOM 661 O O . ASP A 1 92 ? 4.653 -1.829 -8.441 1.00 96.81 92 ASP A O 1
ATOM 665 N N . ALA A 1 93 ? 6.610 -2.715 -9.081 1.00 95.00 93 ALA A N 1
ATOM 666 C CA . ALA A 1 93 ? 6.243 -4.111 -9.109 1.00 95.00 93 ALA A CA 1
ATOM 667 C C . ALA A 1 93 ? 6.584 -4.811 -7.789 1.00 95.00 93 ALA A C 1
ATOM 669 O O . ALA A 1 93 ? 7.511 -4.419 -7.089 1.00 95.00 93 ALA A O 1
ATOM 670 N N . GLY A 1 94 ? 5.876 -5.897 -7.498 1.00 90.06 94 GLY A N 1
ATOM 671 C CA . GLY A 1 94 ? 6.135 -6.755 -6.350 1.00 90.06 94 GLY A CA 1
ATOM 672 C C . GLY A 1 94 ? 5.089 -6.659 -5.237 1.00 90.06 94 GLY A C 1
ATOM 673 O O . GLY A 1 94 ? 4.029 -6.081 -5.449 1.00 90.06 94 GLY A O 1
ATOM 674 N N . PRO A 1 95 ? 5.377 -7.248 -4.066 1.00 92.00 95 PRO A N 1
ATOM 675 C CA . PRO A 1 95 ? 6.586 -8.022 -3.785 1.00 92.00 95 PRO A CA 1
ATOM 676 C C . PRO A 1 95 ? 6.629 -9.371 -4.515 1.00 92.00 95 PRO A C 1
ATOM 678 O O . PRO A 1 95 ? 5.678 -9.827 -5.152 1.00 92.00 95 PRO A O 1
ATOM 681 N N . ASN A 1 96 ? 7.786 -10.025 -4.435 1.00 92.75 96 ASN A N 1
ATOM 682 C CA . ASN A 1 96 ? 7.941 -11.404 -4.884 1.00 92.75 96 ASN A CA 1
ATOM 683 C C . ASN A 1 96 ? 7.092 -12.351 -4.014 1.00 92.75 96 ASN A C 1
ATOM 685 O O . ASN A 1 96 ? 7.102 -12.228 -2.789 1.00 92.75 96 ASN A O 1
ATOM 689 N N . ILE A 1 97 ? 6.441 -13.344 -4.630 1.00 93.56 97 ILE A N 1
ATOM 690 C CA . ILE A 1 97 ? 5.582 -14.338 -3.957 1.00 93.56 97 ILE A CA 1
ATOM 691 C C . ILE A 1 97 ? 6.288 -14.987 -2.764 1.00 93.56 97 ILE A C 1
ATOM 693 O O . ILE A 1 97 ? 5.675 -15.170 -1.721 1.00 93.56 97 ILE A O 1
ATOM 697 N N . SER A 1 98 ? 7.589 -15.279 -2.865 1.00 91.94 98 SER A N 1
ATOM 698 C CA . SER A 1 98 ? 8.334 -15.915 -1.768 1.00 91.94 98 SER A CA 1
ATOM 699 C C . SER A 1 98 ? 8.409 -15.067 -0.491 1.00 91.94 98 SER A C 1
ATOM 701 O O . SER A 1 98 ? 8.661 -15.603 0.589 1.00 91.94 98 SER A O 1
ATOM 703 N N . VAL A 1 99 ? 8.223 -13.746 -0.589 1.00 91.81 99 VAL A N 1
ATOM 704 C CA . VAL A 1 99 ? 8.124 -12.852 0.574 1.00 91.81 99 VAL A CA 1
ATOM 705 C C . VAL A 1 99 ? 6.737 -12.973 1.204 1.00 91.81 99 VAL A C 1
ATOM 707 O O . VAL A 1 99 ? 6.636 -13.101 2.421 1.00 91.81 99 VAL A O 1
ATOM 710 N N . GLU A 1 100 ? 5.686 -13.022 0.388 1.00 94.62 100 GLU A N 1
ATOM 711 C CA . GLU A 1 100 ? 4.303 -13.206 0.846 1.00 94.62 100 GLU A CA 1
ATOM 712 C C . GLU A 1 100 ? 4.085 -14.587 1.480 1.00 94.62 100 GLU A C 1
ATOM 714 O O . GLU A 1 100 ? 3.475 -14.704 2.540 1.00 94.62 100 GLU A O 1
ATOM 719 N N . GLU A 1 101 ? 4.673 -15.640 0.906 1.00 92.69 101 GLU A N 1
ATOM 720 C CA . GLU A 1 101 ? 4.661 -16.994 1.478 1.00 92.69 101 GLU A CA 1
ATOM 721 C C . GLU A 1 101 ? 5.329 -17.044 2.858 1.00 92.69 101 GLU A C 1
ATOM 723 O O . GLU A 1 101 ? 4.848 -17.739 3.752 1.00 92.69 101 GLU A O 1
ATOM 728 N N . LYS A 1 102 ? 6.415 -16.283 3.062 1.00 90.94 102 LYS A N 1
ATOM 729 C CA . LYS A 1 102 ? 7.075 -16.158 4.374 1.00 90.94 102 LYS A CA 1
ATOM 730 C C . LYS A 1 102 ? 6.243 -15.357 5.368 1.00 90.94 102 LYS A C 1
ATOM 732 O O . LYS A 1 102 ? 6.244 -15.693 6.549 1.00 90.94 102 LYS A O 1
ATOM 737 N N . ALA A 1 103 ? 5.563 -14.312 4.903 1.00 91.31 103 ALA A N 1
ATOM 738 C CA . ALA A 1 103 ? 4.646 -13.537 5.729 1.00 91.31 103 ALA A CA 1
ATOM 739 C C . ALA A 1 103 ? 3.363 -14.310 6.062 1.00 91.31 103 ALA A C 1
ATOM 741 O O . ALA A 1 103 ? 2.695 -13.990 7.041 1.00 91.31 103 ALA A O 1
ATOM 742 N N . GLY A 1 104 ? 3.023 -15.330 5.269 1.00 93.31 104 GLY A N 1
ATOM 743 C CA . GLY A 1 104 ? 1.785 -16.083 5.425 1.00 93.31 104 GLY A CA 1
ATOM 744 C C . GLY A 1 104 ? 0.551 -15.309 4.958 1.00 93.31 104 GLY A C 1
ATOM 745 O O . GLY A 1 104 ? -0.560 -15.689 5.319 1.00 93.31 104 GLY A O 1
ATOM 746 N N . MET A 1 105 ? 0.729 -14.241 4.172 1.00 93.94 105 MET A N 1
ATOM 747 C CA . MET A 1 105 ? -0.349 -13.427 3.611 1.00 93.94 105 MET A CA 1
ATOM 748 C C . MET A 1 105 ? 0.152 -12.490 2.508 1.00 93.94 105 MET A C 1
ATOM 750 O O . MET A 1 105 ? 1.355 -12.277 2.357 1.00 93.94 105 MET A O 1
ATOM 754 N N . ALA A 1 106 ? -0.785 -11.897 1.763 1.00 96.50 106 ALA A N 1
ATOM 755 C CA . ALA A 1 106 ? -0.478 -10.881 0.765 1.00 96.50 106 ALA A CA 1
ATOM 756 C C . ALA A 1 106 ? 0.154 -9.639 1.412 1.00 96.50 106 ALA A C 1
ATOM 758 O O . ALA A 1 106 ? -0.202 -9.251 2.530 1.00 96.50 106 ALA A O 1
ATOM 759 N N . ILE A 1 107 ? 1.065 -8.996 0.687 1.00 97.44 107 ILE A N 1
ATOM 760 C CA . ILE A 1 107 ? 1.808 -7.831 1.166 1.00 97.44 107 ILE A CA 1
ATOM 761 C C . ILE A 1 107 ? 1.575 -6.651 0.226 1.00 97.44 107 ILE A C 1
ATOM 763 O O . ILE A 1 107 ? 1.487 -6.826 -0.987 1.00 97.44 107 ILE A O 1
ATOM 767 N N . ILE A 1 108 ? 1.523 -5.445 0.793 1.00 98.00 108 ILE A N 1
ATOM 768 C CA . ILE A 1 108 ? 1.747 -4.208 0.041 1.00 98.00 108 ILE A CA 1
ATOM 769 C C . ILE A 1 108 ? 3.014 -3.553 0.574 1.00 98.00 108 ILE A C 1
ATOM 771 O O . ILE A 1 108 ? 3.080 -3.137 1.732 1.00 98.00 108 ILE A O 1
ATOM 775 N N . ASP A 1 109 ? 3.992 -3.430 -0.313 1.00 96.62 109 ASP A N 1
ATOM 776 C CA . ASP A 1 109 ? 5.185 -2.622 -0.119 1.00 96.62 109 ASP A CA 1
ATOM 777 C C . ASP A 1 109 ? 4.820 -1.150 -0.349 1.00 96.62 109 ASP A C 1
ATOM 779 O O . ASP A 1 109 ? 4.250 -0.790 -1.375 1.00 96.62 109 ASP A O 1
ATOM 783 N N . ALA A 1 110 ? 5.126 -0.269 0.598 1.00 98.06 110 ALA A N 1
ATOM 784 C CA . ALA A 1 110 ? 4.778 1.147 0.516 1.00 98.06 110 ALA A CA 1
ATOM 785 C C . ALA A 1 110 ? 5.908 2.071 0.970 1.00 98.06 110 ALA A C 1
ATOM 787 O O . ALA A 1 110 ? 6.955 1.639 1.449 1.00 98.06 110 ALA A O 1
ATOM 788 N N . SER A 1 111 ? 5.700 3.378 0.833 1.00 98.31 111 SER A N 1
ATOM 789 C CA . SER A 1 111 ? 6.638 4.350 1.386 1.00 98.31 111 SER A CA 1
ATOM 790 C C . SER A 1 111 ? 6.654 4.304 2.919 1.00 98.31 111 SER A C 1
ATOM 792 O O . SER A 1 111 ? 5.637 4.049 3.571 1.00 98.31 111 SER A O 1
ATOM 794 N N . ALA A 1 112 ? 7.801 4.636 3.516 1.00 98.19 112 ALA A N 1
ATOM 795 C CA . ALA A 1 112 ? 7.930 4.799 4.968 1.00 98.19 112 ALA A CA 1
ATOM 796 C C . ALA A 1 112 ? 6.887 5.772 5.553 1.00 98.19 112 ALA A C 1
ATOM 798 O O . ALA A 1 112 ? 6.400 5.570 6.665 1.00 98.19 112 ALA A O 1
ATOM 799 N N . GLN A 1 113 ? 6.483 6.785 4.777 1.00 98.62 113 GLN A N 1
ATOM 800 C CA . GLN A 1 113 ? 5.464 7.741 5.197 1.00 98.62 113 GLN A CA 1
ATOM 801 C C . GLN A 1 113 ? 4.082 7.092 5.367 1.00 98.62 113 GLN A C 1
ATOM 803 O O . GLN A 1 113 ? 3.372 7.443 6.304 1.00 98.62 113 GLN A O 1
ATOM 808 N N . VAL A 1 114 ? 3.709 6.113 4.529 1.00 98.75 114 VAL A N 1
ATOM 809 C CA . VAL A 1 114 ? 2.446 5.365 4.694 1.00 98.75 114 VAL A CA 1
ATOM 810 C C . VAL A 1 114 ? 2.436 4.623 6.034 1.00 98.75 114 VAL A C 1
ATOM 812 O O . VAL A 1 114 ? 1.460 4.706 6.777 1.00 98.75 114 VAL A O 1
ATOM 815 N N . CYS A 1 115 ? 3.535 3.945 6.376 1.00 98.62 115 CYS A N 1
ATOM 816 C CA . CYS A 1 115 ? 3.673 3.243 7.654 1.00 98.62 115 CYS A CA 1
ATOM 817 C C . CYS A 1 115 ? 3.637 4.210 8.853 1.00 98.62 115 CYS A C 1
ATOM 819 O O . CYS A 1 115 ? 2.939 3.954 9.838 1.00 98.62 115 CYS A O 1
ATOM 821 N N . SER A 1 116 ? 4.320 5.353 8.746 1.00 98.62 116 SER A N 1
ATOM 822 C CA . SER A 1 116 ? 4.315 6.393 9.781 1.00 98.62 116 SER A CA 1
ATOM 823 C C . SER A 1 116 ? 2.917 6.945 10.026 1.00 98.62 116 SER A C 1
ATOM 825 O O . SER A 1 116 ? 2.491 7.056 11.173 1.00 98.62 116 SER A O 1
ATOM 827 N N . ASP A 1 117 ? 2.180 7.261 8.968 1.00 98.69 117 ASP A N 1
ATOM 828 C CA . ASP A 1 117 ? 0.873 7.898 9.102 1.00 98.69 117 ASP A CA 1
ATOM 829 C C . ASP A 1 117 ? -0.221 6.937 9.584 1.00 98.69 117 ASP A C 1
ATOM 831 O O . ASP A 1 117 ? -1.157 7.365 10.261 1.00 98.69 117 ASP A O 1
ATOM 835 N N . LEU A 1 118 ? -0.115 5.644 9.259 1.00 98.62 118 LEU A N 1
ATOM 836 C CA . LEU A 1 118 ? -1.076 4.633 9.705 1.00 98.62 118 LEU A CA 1
ATOM 837 C C . LEU A 1 118 ? -0.774 4.093 11.107 1.00 98.62 118 LEU A C 1
ATOM 839 O O . LEU A 1 118 ? -1.705 3.834 11.870 1.00 98.62 118 LEU A O 1
ATOM 843 N N . PHE A 1 119 ? 0.505 3.916 11.448 1.00 98.50 119 PHE A N 1
ATOM 844 C CA . PHE A 1 119 ? 0.916 3.151 12.632 1.00 98.50 119 PHE A CA 1
ATOM 845 C C . PHE A 1 119 ? 1.889 3.887 13.560 1.00 98.50 119 PHE A C 1
ATOM 847 O O . PHE A 1 119 ? 2.244 3.350 14.609 1.00 98.50 119 PHE A O 1
ATOM 854 N N . GLY A 1 120 ? 2.334 5.097 13.209 1.00 98.00 120 GLY A N 1
ATOM 855 C CA . GLY A 1 120 ? 3.314 5.856 13.994 1.00 98.00 120 GLY A CA 1
ATOM 856 C C . GLY A 1 120 ? 4.723 5.254 13.972 1.00 98.00 120 GLY A C 1
ATOM 857 O O . GLY A 1 120 ? 5.517 5.528 14.871 1.00 98.00 120 GLY A O 1
ATOM 858 N N . MET A 1 121 ? 5.030 4.410 12.983 1.00 97.88 121 MET A N 1
ATOM 859 C CA . MET A 1 121 ? 6.307 3.705 12.854 1.00 97.88 121 MET A CA 1
ATOM 860 C C . MET A 1 121 ? 7.128 4.265 11.690 1.00 97.88 121 MET A C 1
ATOM 862 O O . MET A 1 121 ? 6.595 4.553 10.626 1.00 97.88 121 MET A O 1
ATOM 866 N N . SER A 1 122 ? 8.447 4.378 11.857 1.00 96.75 122 SER A N 1
ATOM 867 C CA . SER A 1 122 ? 9.341 4.872 10.794 1.00 96.75 122 SER A CA 1
ATOM 868 C C . SER A 1 122 ? 9.475 3.917 9.604 1.00 96.75 122 SER A C 1
ATOM 870 O O . SER A 1 122 ? 9.916 4.322 8.534 1.00 96.75 122 SER A O 1
ATOM 872 N N . SER A 1 123 ? 9.157 2.641 9.807 1.00 97.50 123 SER A N 1
ATOM 873 C CA . SER A 1 123 ? 9.224 1.572 8.814 1.00 97.50 123 SER A CA 1
ATOM 874 C C . SER A 1 123 ? 8.334 0.418 9.258 1.00 97.50 123 SE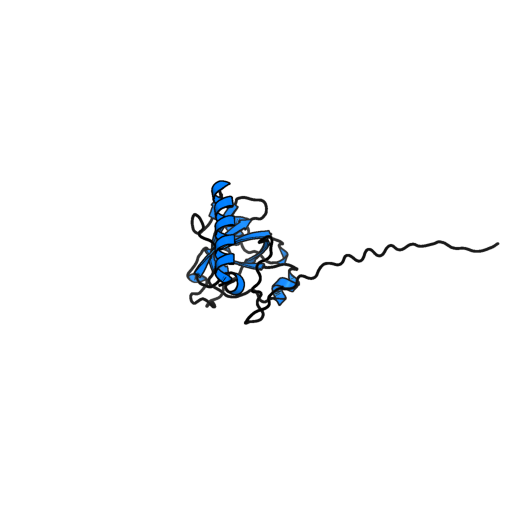R A C 1
ATOM 876 O O . SER A 1 123 ? 8.167 0.220 10.462 1.00 97.50 123 SER A O 1
ATOM 878 N N . CYS A 1 124 ? 7.820 -0.354 8.307 1.00 97.75 124 CYS A N 1
ATOM 879 C CA . CYS A 1 124 ? 7.040 -1.557 8.575 1.00 97.75 124 CYS A CA 1
ATOM 880 C C . CYS A 1 124 ? 7.740 -2.739 7.896 1.00 97.75 124 CYS A C 1
ATOM 882 O O . CYS A 1 124 ? 8.086 -2.673 6.717 1.00 97.75 124 CYS A O 1
ATOM 884 N N . GLY A 1 125 ? 7.966 -3.816 8.637 1.00 96.38 125 GLY A N 1
ATOM 885 C CA . GLY A 1 125 ? 8.359 -5.118 8.116 1.00 96.38 125 GLY A CA 1
ATOM 886 C C . GLY A 1 125 ? 7.194 -6.098 8.199 1.00 96.38 125 GLY A C 1
ATOM 887 O O . GLY A 1 125 ? 6.307 -5.955 9.037 1.00 96.38 125 GLY A O 1
ATOM 888 N N . TRP A 1 126 ? 7.208 -7.143 7.371 1.00 92.75 126 TRP A N 1
ATOM 889 C CA . TRP A 1 126 ? 6.114 -8.119 7.352 1.00 92.75 126 TRP A CA 1
ATOM 890 C C . TRP A 1 126 ? 5.966 -8.818 8.713 1.00 92.75 126 TRP A C 1
ATOM 892 O O . TRP A 1 126 ? 4.863 -9.151 9.133 1.00 92.75 126 TRP A O 1
ATOM 902 N N . SER A 1 127 ? 7.071 -8.959 9.453 1.00 92.62 127 SER A N 1
ATOM 903 C CA . SER A 1 127 ? 7.101 -9.509 10.809 1.00 92.62 127 SER A CA 1
ATOM 904 C C . SER A 1 127 ? 6.426 -8.622 11.861 1.00 92.62 127 SER A C 1
ATOM 906 O O . SER A 1 127 ? 6.128 -9.109 12.948 1.00 92.62 127 SER A O 1
ATOM 908 N N . ASP A 1 128 ? 6.181 -7.340 11.569 1.00 95.12 128 ASP A N 1
ATOM 909 C CA . ASP A 1 128 ? 5.491 -6.418 12.483 1.00 95.12 128 ASP A CA 1
ATOM 910 C C . ASP A 1 128 ? 3.967 -6.624 12.494 1.00 95.12 128 ASP A C 1
ATOM 912 O O . ASP A 1 128 ? 3.277 -6.049 13.350 1.00 95.12 128 ASP A O 1
ATOM 916 N N . GLY A 1 129 ? 3.446 -7.402 11.532 1.00 94.94 129 GLY A N 1
ATOM 917 C CA . GLY A 1 129 ? 2.036 -7.782 11.434 1.00 94.94 129 GLY A CA 1
ATOM 918 C C . GLY A 1 129 ? 1.093 -6.590 11.279 1.00 94.94 129 GLY A C 1
ATOM 919 O O . GLY A 1 129 ? 0.010 -6.578 11.860 1.00 94.94 129 GLY A O 1
ATOM 920 N N . LYS A 1 130 ? 1.518 -5.534 10.572 1.00 98.06 130 LYS A N 1
ATOM 921 C CA . LYS A 1 130 ? 0.699 -4.329 10.373 1.00 98.06 130 LYS A CA 1
ATOM 922 C C . LYS A 1 130 ? -0.330 -4.549 9.279 1.00 98.06 130 LYS A C 1
ATOM 924 O O . LYS A 1 130 ? -0.082 -4.266 8.110 1.00 98.06 130 LYS A O 1
ATOM 929 N N . GLU A 1 131 ? -1.478 -5.069 9.691 1.00 98.25 131 GLU A N 1
ATOM 930 C CA . GLU A 1 131 ? -2.603 -5.330 8.804 1.00 98.25 131 GLU A CA 1
ATOM 931 C C . GLU A 1 131 ? -3.228 -4.038 8.267 1.00 98.25 131 GLU A C 1
ATOM 933 O O . GLU A 1 131 ? -3.510 -3.074 8.991 1.00 98.25 131 GLU A O 1
ATOM 938 N N . ILE A 1 132 ? -3.484 -4.048 6.967 1.00 98.75 132 ILE A N 1
ATOM 939 C CA . ILE A 1 132 ? -4.130 -2.981 6.216 1.00 98.75 132 ILE A CA 1
ATOM 940 C C . ILE A 1 132 ? -5.210 -3.564 5.308 1.00 98.75 132 ILE A C 1
ATOM 942 O O . ILE A 1 132 ? -5.193 -4.744 4.962 1.00 98.75 132 ILE A O 1
ATOM 946 N N . VAL A 1 133 ? -6.113 -2.697 4.866 1.00 98.38 133 VAL A N 1
ATOM 947 C CA . VAL A 1 133 ? -7.037 -2.974 3.769 1.00 98.38 133 VAL A CA 1
ATOM 948 C C . VAL A 1 133 ? -6.754 -2.001 2.635 1.00 98.38 133 VAL A C 1
ATOM 950 O O . VAL A 1 133 ? -6.646 -0.796 2.879 1.00 98.38 133 VAL A O 1
ATOM 953 N N . ALA A 1 134 ? -6.641 -2.495 1.403 1.00 98.19 134 ALA A N 1
ATOM 954 C CA . ALA A 1 134 ? -6.330 -1.658 0.246 1.00 98.19 134 ALA A CA 1
ATOM 955 C C . ALA A 1 134 ? -7.424 -1.685 -0.823 1.00 98.19 134 ALA A C 1
ATOM 957 O O . ALA A 1 134 ? -7.888 -2.736 -1.252 1.00 98.19 134 ALA A O 1
ATOM 958 N N . TYR A 1 135 ? -7.792 -0.499 -1.302 1.00 97.50 135 TYR A N 1
ATOM 959 C CA . TYR A 1 135 ? -8.804 -0.311 -2.333 1.00 97.50 135 TYR A CA 1
ATOM 960 C C . TYR A 1 135 ? -8.214 0.410 -3.540 1.00 97.50 135 TYR A C 1
ATOM 962 O O . TYR A 1 135 ? -7.829 1.577 -3.459 1.00 97.50 135 TYR A O 1
ATOM 970 N N . LEU A 1 136 ? -8.206 -0.268 -4.685 1.00 97.00 136 LEU A N 1
ATOM 971 C CA . LEU A 1 136 ? -8.027 0.360 -5.996 1.00 97.00 136 LEU A CA 1
ATOM 972 C C . LEU A 1 136 ? -9.137 1.387 -6.261 1.00 97.00 136 LEU A C 1
ATOM 974 O O . LEU A 1 136 ? -10.312 1.033 -6.271 1.00 97.00 136 LEU A O 1
ATOM 978 N N . GLY A 1 137 ? -8.786 2.647 -6.509 1.00 92.75 137 GLY A N 1
ATOM 979 C CA . GLY A 1 137 ? -9.784 3.688 -6.748 1.00 92.75 137 GLY A CA 1
ATOM 980 C C . GLY A 1 137 ? -9.226 5.095 -6.607 1.00 92.75 137 GLY A C 1
ATOM 981 O O . GLY A 1 137 ? -8.019 5.297 -6.557 1.00 92.75 137 GLY A O 1
ATOM 982 N N . ASN A 1 138 ? -10.111 6.087 -6.538 1.00 93.06 138 ASN A N 1
ATOM 983 C CA . ASN A 1 138 ? -9.701 7.481 -6.390 1.00 93.06 138 ASN A CA 1
ATOM 984 C C . ASN A 1 138 ? -9.803 7.889 -4.913 1.00 93.06 138 ASN A C 1
ATOM 986 O O . ASN A 1 138 ? -10.922 8.134 -4.438 1.00 93.06 138 ASN A O 1
ATOM 990 N N . PRO A 1 139 ? -8.676 7.972 -4.176 1.00 96.06 139 PRO A N 1
ATOM 991 C CA . PRO A 1 139 ? -8.699 8.444 -2.800 1.00 96.06 139 P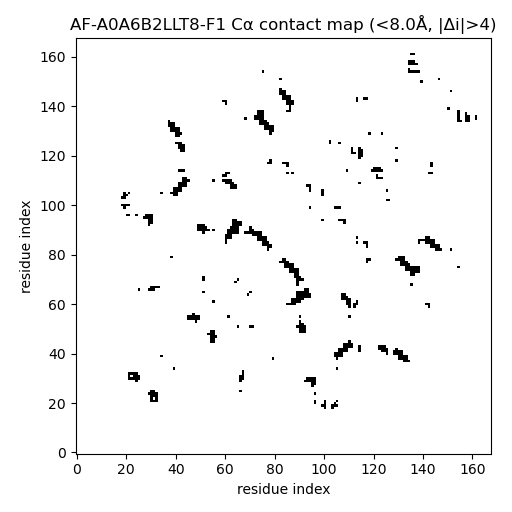RO A CA 1
ATOM 992 C C . PRO A 1 139 ? -9.228 9.890 -2.745 1.00 96.06 139 PRO A C 1
ATOM 994 O O . PRO A 1 139 ? -9.029 10.654 -3.692 1.00 96.06 139 PRO A O 1
ATOM 997 N N . PRO A 1 140 ? -9.873 10.318 -1.640 1.00 96.00 140 PRO A N 1
ATOM 998 C CA . PRO A 1 140 ? -10.279 11.712 -1.449 1.00 96.00 140 PRO A CA 1
ATOM 999 C C . PRO A 1 140 ? -9.118 12.712 -1.564 1.00 96.00 140 PRO A C 1
ATOM 1001 O O . PRO A 1 140 ? -9.325 13.841 -2.000 1.00 96.00 140 PRO A O 1
ATOM 1004 N N . LYS A 1 141 ? -7.913 12.300 -1.155 1.00 96.44 141 LYS A N 1
ATOM 1005 C CA . LYS A 1 141 ? -6.648 13.014 -1.352 1.00 96.44 141 LYS A CA 1
ATOM 1006 C C . LYS A 1 141 ? -5.470 12.042 -1.259 1.00 96.44 141 LYS A C 1
ATOM 1008 O O . LYS A 1 141 ? -5.607 10.971 -0.674 1.00 96.44 141 LYS A O 1
ATOM 1013 N N . MET A 1 142 ? -4.317 12.449 -1.782 1.00 97.81 142 MET A N 1
ATOM 1014 C CA . MET A 1 142 ? -3.045 11.774 -1.509 1.00 97.81 142 MET A CA 1
ATOM 1015 C C . MET A 1 142 ? -2.578 12.090 -0.085 1.00 97.81 142 MET A C 1
ATOM 1017 O O . MET A 1 142 ? -2.806 13.198 0.411 1.00 97.81 142 MET A O 1
ATOM 1021 N N . GLY A 1 143 ? -1.933 11.126 0.568 1.00 98.50 143 GLY A N 1
ATOM 1022 C CA . GLY A 1 143 ? -1.538 11.241 1.970 1.00 98.50 143 GLY A CA 1
ATOM 1023 C C . GLY A 1 143 ? -2.665 10.933 2.964 1.00 98.50 143 GLY A C 1
ATOM 1024 O O . GLY A 1 143 ? -3.693 10.371 2.572 1.00 98.50 143 GLY A O 1
ATOM 1025 N N . PRO A 1 144 ? -2.485 11.270 4.253 1.00 98.69 144 PRO A N 1
ATOM 1026 C CA . PRO A 1 144 ? -3.311 10.757 5.342 1.00 98.69 144 PRO A CA 1
ATOM 1027 C C . PRO A 1 144 ? -4.668 11.447 5.441 1.00 98.69 144 PRO A C 1
ATOM 1029 O O . PRO A 1 144 ? -4.764 12.678 5.406 1.00 98.69 144 PRO A O 1
ATOM 1032 N N . PHE A 1 145 ? -5.730 10.672 5.629 1.00 98.56 145 PHE A N 1
ATOM 1033 C CA . PHE A 1 145 ? -7.086 11.152 5.879 1.00 98.56 145 PHE A CA 1
ATOM 1034 C C . PHE A 1 145 ? -7.881 10.185 6.758 1.00 98.56 145 PHE A C 1
ATOM 1036 O O . PHE A 1 145 ? -7.573 9.002 6.851 1.00 98.56 145 PHE A O 1
ATOM 1043 N N . VAL A 1 146 ? -8.949 10.698 7.368 1.00 98.38 146 VAL A N 1
ATOM 1044 C CA . VAL A 1 146 ? -9.950 9.877 8.054 1.00 98.38 146 VAL A CA 1
ATOM 1045 C C . VAL A 1 146 ? -11.158 9.749 7.136 1.00 98.38 146 VAL A C 1
ATOM 1047 O O . VAL A 1 146 ? -11.779 10.755 6.788 1.00 98.38 146 VAL A O 1
ATOM 1050 N N . ALA A 1 147 ? -11.462 8.530 6.703 1.00 97.56 147 ALA A N 1
ATOM 1051 C CA . ALA A 1 147 ? -12.571 8.259 5.805 1.00 97.56 147 ALA A CA 1
ATOM 1052 C C . ALA A 1 147 ? -13.918 8.348 6.538 1.00 97.56 147 ALA A C 1
ATOM 1054 O O . ALA A 1 147 ? -14.111 7.734 7.587 1.00 97.56 147 ALA A O 1
ATOM 1055 N N . THR A 1 148 ? -14.889 9.060 5.965 1.00 98.00 148 THR A N 1
ATOM 1056 C CA . THR A 1 148 ? -16.279 8.971 6.441 1.00 98.00 148 THR A CA 1
ATOM 1057 C C . THR A 1 148 ? -16.908 7.632 6.026 1.00 98.00 148 THR A C 1
A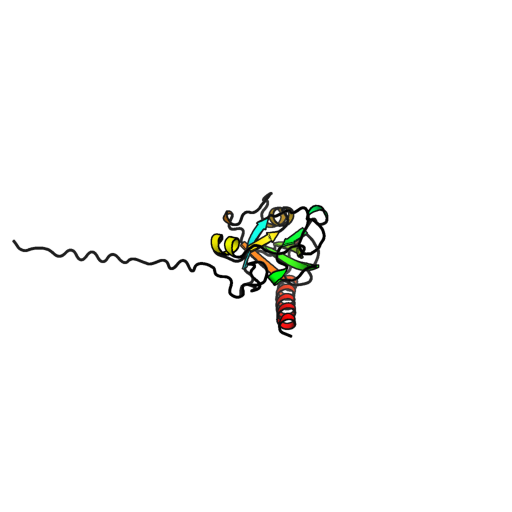TOM 1059 O O . THR A 1 148 ? -16.440 7.004 5.069 1.00 98.00 148 THR A O 1
ATOM 1062 N N . PRO A 1 149 ? -18.011 7.192 6.657 1.00 97.19 149 PRO A N 1
ATOM 1063 C CA . PRO A 1 149 ? -18.727 5.986 6.232 1.00 97.19 149 PRO A CA 1
ATOM 1064 C C . PRO A 1 149 ? -19.161 6.008 4.755 1.00 97.19 149 PRO A C 1
ATOM 1066 O O . PRO A 1 149 ? -19.144 4.985 4.072 1.00 97.19 149 PRO A O 1
ATOM 1069 N N . GLU A 1 150 ? -19.539 7.171 4.224 1.00 97.38 150 GLU A N 1
ATOM 1070 C CA . GLU A 1 150 ? -19.877 7.366 2.807 1.00 97.38 150 GLU A CA 1
ATOM 1071 C C . GLU A 1 150 ? -18.645 7.185 1.921 1.00 97.38 150 GLU A C 1
ATOM 1073 O O . GLU A 1 150 ? -18.725 6.553 0.867 1.00 97.38 150 GLU A O 1
ATOM 1078 N N . GLN A 1 151 ? -17.500 7.722 2.351 1.00 97.50 151 GLN A N 1
ATOM 1079 C CA . GLN A 1 151 ? -16.241 7.558 1.633 1.00 97.50 151 GLN A CA 1
ATOM 1080 C C . GLN A 1 151 ? -15.805 6.092 1.630 1.00 97.50 151 GLN A C 1
ATOM 1082 O O . GLN A 1 151 ? -15.477 5.591 0.561 1.00 97.50 151 GLN A O 1
ATOM 1087 N N . MET A 1 152 ? -15.898 5.377 2.756 1.00 96.88 152 MET A N 1
ATOM 1088 C CA . MET A 1 152 ? -15.596 3.940 2.819 1.00 96.88 152 MET A CA 1
ATOM 1089 C C . MET A 1 152 ? -16.467 3.128 1.858 1.00 96.88 152 MET A C 1
ATOM 1091 O O . MET A 1 152 ? -15.948 2.350 1.060 1.00 96.88 152 MET A O 1
ATOM 1095 N N . ARG A 1 153 ? -17.785 3.367 1.850 1.00 96.62 153 ARG A N 1
ATOM 1096 C CA . ARG A 1 153 ? -18.702 2.714 0.899 1.00 96.62 153 ARG A CA 1
ATOM 1097 C C . ARG A 1 153 ? -18.323 3.000 -0.553 1.00 96.62 153 ARG A C 1
ATOM 1099 O O . ARG A 1 153 ? -18.334 2.094 -1.384 1.00 96.62 153 ARG A O 1
ATOM 1106 N N . ARG A 1 154 ? -17.961 4.248 -0.862 1.00 96.69 154 ARG A N 1
ATOM 1107 C CA . ARG A 1 154 ? -17.521 4.638 -2.205 1.00 96.69 154 ARG A CA 1
ATOM 1108 C C . ARG A 1 154 ? -16.222 3.943 -2.606 1.00 96.69 154 ARG A C 1
ATOM 1110 O O . ARG A 1 154 ? -16.121 3.523 -3.751 1.00 96.69 154 ARG A O 1
ATOM 1117 N N . LEU A 1 155 ? -15.256 3.823 -1.698 1.00 95.81 155 LEU A N 1
ATOM 1118 C CA . LEU A 1 155 ? -13.972 3.168 -1.960 1.00 95.81 155 LEU A CA 1
ATOM 1119 C C . LEU A 1 155 ? -14.156 1.686 -2.299 1.00 95.81 155 LEU A C 1
ATOM 1121 O O . LEU A 1 155 ? -13.653 1.234 -3.323 1.00 95.81 155 LEU A O 1
ATOM 1125 N N . VAL A 1 156 ? -14.961 0.966 -1.511 1.00 95.88 156 VAL A N 1
ATOM 1126 C CA . VAL A 1 156 ? -15.311 -0.440 -1.784 1.00 95.88 156 VAL A CA 1
ATOM 1127 C C . VAL A 1 156 ? -15.986 -0.579 -3.151 1.00 95.88 156 VAL A C 1
ATOM 1129 O O . VAL A 1 156 ? -15.614 -1.431 -3.955 1.00 95.88 156 VAL A O 1
ATOM 1132 N N . PHE A 1 157 ? -16.951 0.293 -3.452 1.00 96.12 157 PHE A N 1
ATOM 1133 C CA . PHE A 1 157 ? -17.667 0.261 -4.726 1.00 96.12 157 PHE A CA 1
ATOM 1134 C C . PHE A 1 157 ? -16.762 0.571 -5.929 1.00 96.12 157 PHE A C 1
ATOM 1136 O O . PHE A 1 157 ? -16.843 -0.096 -6.959 1.00 96.12 157 PHE A O 1
ATOM 1143 N N . GLN A 1 158 ? -15.879 1.567 -5.806 1.00 95.19 158 GLN A N 1
ATOM 1144 C CA . GLN A 1 158 ? -14.891 1.893 -6.839 1.00 95.19 158 GLN A CA 1
ATOM 1145 C C . GLN A 1 158 ? -13.940 0.723 -7.089 1.00 95.19 158 GLN A C 1
ATOM 1147 O O . GLN A 1 158 ? -13.673 0.400 -8.245 1.00 95.19 158 GLN A O 1
ATOM 1152 N N . HIS A 1 159 ? -13.492 0.063 -6.021 1.00 95.69 159 HIS A N 1
ATOM 1153 C CA . HIS A 1 159 ? -12.631 -1.107 -6.110 1.00 95.69 159 HIS A CA 1
ATOM 1154 C C . HIS A 1 159 ? -13.290 -2.248 -6.891 1.00 95.69 159 HIS A C 1
ATOM 1156 O O . HIS A 1 159 ? -12.718 -2.745 -7.860 1.00 95.69 159 HIS A O 1
ATOM 1162 N N . GLN A 1 160 ? -14.531 -2.596 -6.545 1.00 93.94 160 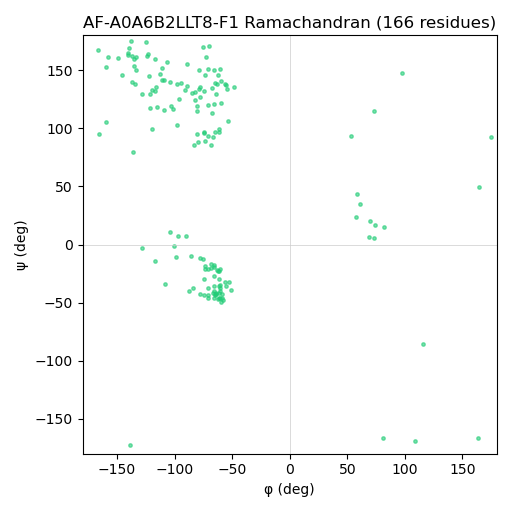GLN A N 1
ATOM 1163 C CA . GLN A 1 160 ? -15.300 -3.644 -7.226 1.00 93.94 160 GLN A CA 1
ATOM 1164 C C . GLN A 1 160 ? -15.522 -3.345 -8.716 1.00 93.94 160 GLN A C 1
ATOM 1166 O O . GLN A 1 160 ? -15.416 -4.243 -9.557 1.00 93.94 160 GLN A O 1
ATOM 1171 N N . GLN A 1 161 ? -15.795 -2.083 -9.061 1.00 92.38 161 GLN A N 1
ATOM 1172 C CA . GLN A 1 161 ? -15.929 -1.673 -10.459 1.00 92.38 161 GLN A CA 1
ATOM 1173 C C . GLN A 1 161 ? -14.610 -1.786 -11.220 1.00 92.38 161 GLN A C 1
ATOM 1175 O O . GLN A 1 161 ? -14.589 -2.328 -12.324 1.00 92.38 161 GLN A O 1
ATOM 1180 N N . ALA A 1 162 ? -13.515 -1.300 -10.631 1.00 89.06 162 ALA A N 1
ATOM 1181 C CA . ALA A 1 16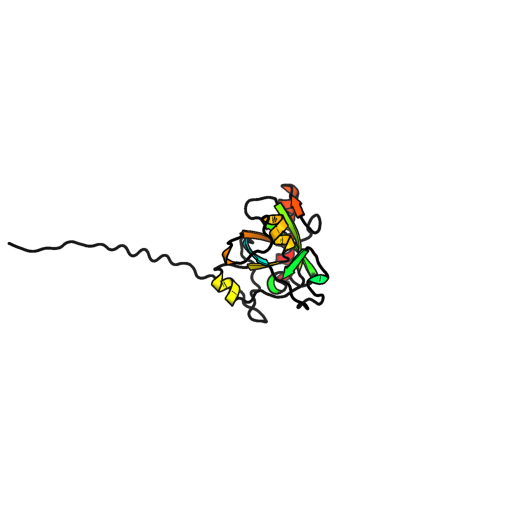2 ? -12.197 -1.368 -11.251 1.00 89.06 162 ALA A CA 1
ATOM 1182 C C . ALA A 1 162 ? -11.764 -2.822 -11.494 1.00 89.06 162 ALA A C 1
ATOM 1184 O O . ALA A 1 162 ? -11.159 -3.119 -12.522 1.00 89.06 162 ALA A O 1
ATOM 1185 N N . PHE A 1 163 ? -12.122 -3.734 -10.586 1.00 82.12 163 PHE A N 1
ATOM 1186 C CA . PHE A 1 163 ? -11.839 -5.159 -10.736 1.00 82.12 163 PHE A CA 1
ATOM 1187 C C . PHE A 1 163 ? -12.688 -5.825 -11.819 1.00 82.12 163 PHE A C 1
ATOM 1189 O O . PHE A 1 163 ? -12.158 -6.554 -12.654 1.00 82.12 163 PHE A O 1
ATOM 1196 N N . SER A 1 164 ? -13.984 -5.511 -11.873 1.00 81.69 164 SER A N 1
ATOM 1197 C CA . SER A 1 164 ? -14.879 -6.021 -12.921 1.00 81.69 164 SER A CA 1
ATOM 1198 C C . SER A 1 164 ? -14.434 -5.594 -14.326 1.00 81.69 164 SER A C 1
ATOM 1200 O O . SER A 1 164 ? -14.560 -6.360 -15.273 1.00 81.69 164 SER A O 1
ATOM 1202 N N . GLN A 1 165 ? -13.870 -4.391 -14.466 1.00 75.12 165 GLN A N 1
ATOM 1203 C CA . GLN A 1 165 ? -13.376 -3.881 -15.750 1.00 75.12 165 GLN A CA 1
ATOM 1204 C C . GLN A 1 165 ? -12.066 -4.535 -16.216 1.00 75.12 165 GLN A C 1
ATOM 1206 O O . GLN A 1 165 ? -11.786 -4.491 -17.406 1.00 75.12 165 GLN A O 1
ATOM 1211 N N . LYS A 1 166 ? -11.273 -5.149 -15.323 1.00 64.75 166 LYS A N 1
ATOM 1212 C CA . LYS A 1 166 ? -10.064 -5.909 -15.704 1.00 64.75 166 LYS A CA 1
ATOM 1213 C C . LYS A 1 166 ? -10.373 -7.280 -16.327 1.00 64.75 166 LYS A C 1
ATOM 1215 O O . LYS A 1 166 ? -9.462 -7.910 -16.853 1.00 64.75 166 LYS A O 1
ATOM 1220 N N . LEU A 1 167 ? -11.615 -7.760 -16.238 1.00 55.84 167 LEU A N 1
ATOM 1221 C CA . LEU A 1 167 ? -12.044 -9.064 -16.768 1.00 55.84 167 LEU A CA 1
ATOM 1222 C C . LEU A 1 167 ? -12.557 -8.995 -18.224 1.00 55.84 167 LEU A C 1
ATOM 1224 O O . LEU A 1 167 ? -13.073 -9.990 -18.738 1.00 55.84 167 LEU A O 1
ATOM 1228 N N . HIS A 1 168 ? -12.419 -7.841 -18.883 1.00 39.62 168 HIS A N 1
ATOM 1229 C CA . HIS A 1 168 ? -12.789 -7.581 -20.277 1.00 39.62 168 HIS A CA 1
ATOM 1230 C C . HIS A 1 168 ? -11.616 -6.958 -21.036 1.00 39.62 168 HIS A C 1
ATOM 1232 O O . HIS A 1 168 ? -11.560 -7.174 -22.267 1.00 39.62 168 HIS A O 1
#

Sequence (168 aa):
MKQQALAFLALLVALISGQYSCDNPCYGNMCCSIPSDNTYVLTTFCDSSTACGPGCSDYTYFAADSQRFGCGKNLTICAAGTTNCVGAIVIDAGPNISVEEKAGMAIIDASAQVCSDLFGMSSCGWSDGKEIVAYLGNPPKMGPFVATPEQMRRLVFQHQQAFSQKLH

pLDDT: mean 89.3, std 15.26, range [39.62, 98.81]

Secondary structure (DSSP, 8-state):
----------------------SSEETTTEE-PPPTT-EEEEEE---SSBTTBS-GGG-SSEEE-TTTT-TT-EEEEEETTSSEEEEEEEEE---BHHHHHHHTS-EEEE-HHHHHHHHS-S---GGG--EEEEEES--SSSEEEEPPHHHHHHHHHHHHHHHHHTT-

Nearest PDB structures (foldseek):
  7tvp-assembly1_A  TM=5.078E-01  e=1.414E-02  unclassified sequences
  7tvm-assembly1_B  TM=5.103E-01  e=1.951E-02  unclassified sequences
  7tvn-assembly1_A  TM=4.620E-01  e=2.524E-02  unclassified sequences
  8ppu-assembly1_B  TM=7.955E-01  e=6.300E-01  Pyrococcus abyssi GE5
  1bw4-assembly1_A  TM=5.369E-01  e=2.911E-01  Hordeum vulgare

Foldseek 3Di:
DDDDDDPPPPPPPPPCLPQDDQPAQDPPQAHQDQPPQQKAFEFEDFDCAAPQGHGPVVDQKAKADCSNANAQFWKWKAFPPFQKTAIYGHHHYDDHRVQCSVLSHHYIYIHLQRCCRHPVDSTGDSVNVRMIGMAGADQPDHGIDGADPVRVVVRVVRRVVSVVVVVD

Solvent-accessible surface area (backbone atoms only — not comparable to full-atom values): 9268 Å² total; per-residue (Å²): 143,81,85,88,80,86,82,80,80,77,81,78,78,77,78,77,72,74,73,37,72,70,90,35,72,41,85,85,56,16,41,39,56,75,55,96,82,32,56,28,29,37,26,46,57,81,48,86,60,34,80,58,53,66,26,46,91,79,51,71,42,33,26,26,29,23,61,55,69,31,63,76,34,39,30,29,41,23,35,58,101,57,49,45,29,30,14,26,34,20,36,19,61,35,54,44,41,75,58,25,41,72,60,49,39,53,57,40,32,22,23,36,53,51,34,30,73,64,69,76,30,82,57,36,46,60,89,71,63,44,48,27,33,58,30,52,35,85,45,99,47,77,38,78,46,75,54,50,75,68,50,50,54,49,40,56,51,39,23,54,50,58,54,60,61,72,77,113

Radius of gyration: 19.89 Å; Cα contacts (8 Å, |Δi|>4): 345; chains: 1; bounding box: 36×72×60 Å

Organism: NCBI:txid1963864